Protein AF-A0A0W7TV59-F1 (afdb_monomer)

Foldseek 3Di:
DPPPDDPQLAWDFDADPLRATDTHRQVVVCVVVVDRDDPVPDPDDDDPVNVVVVVVVVLCVQQVDPVDDSVVSSVDSPDPD

Organism: NCBI:txid1550024

Secondary structure (DSSP, 8-state):
----------EEEEE-TT--EEEEEHHHHHHHHSS---GGGSS----HHHHHHHHHHH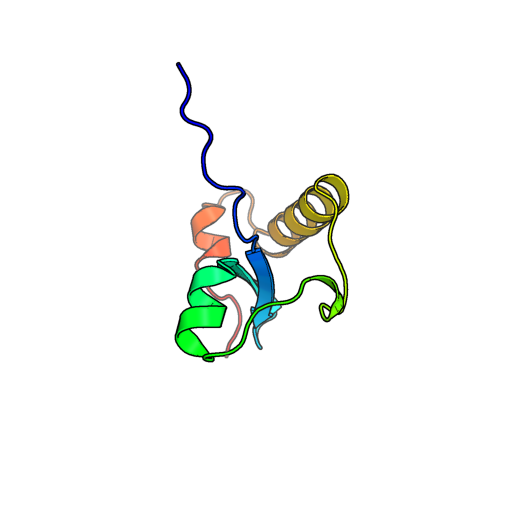HHHH---TTS-HHHHHHS-S---

pLDDT: mean 83.21, std 14.26, range [37.06, 94.5]

Solvent-accessible surface area (backbone atoms only — not comparable to full-atom values): 5319 Å² total; per-residue (Å²): 132,85,74,81,70,71,81,75,80,52,66,45,82,47,65,54,98,81,66,50,81,41,84,41,51,32,64,58,50,23,69,72,72,74,45,84,80,54,73,86,77,42,98,67,81,73,51,72,68,55,44,54,55,52,52,52,52,50,49,59,72,49,36,79,55,87,87,53,63,52,69,55,40,68,69,45,81,91,66,93,120

Mean predicted aligned error: 7.43 Å

Radius of gyration: 15.81 Å; Cα contacts (8 Å, |Δi|>4): 51; chains: 1; bounding box: 43×30×39 Å

Nearest PDB structures (foldseek):
  7zs5-assembly1_BX  TM=3.613E-01  e=1.693E+00  Saccharomyces cerevisiae
  5ds9-assembly1_B  TM=3.014E-01  e=2.551E+00  Escherichia coli K-12
  5ds9-assembly1_A  TM=3.394E-01  e=3.589E+00  Escherichia coli K-12
  6r6g-assembly1_W  TM=2.605E-01  e=8.144E+00  Oryctolagus cuniculus

Structure (mmCIF, N/CA/C/O backbone):
data_AF-A0A0W7TV59-F1
#
_entry.id   AF-A0A0W7TV59-F1
#
loop_
_atom_site.group_PDB
_atom_site.id
_atom_site.type_symbol
_atom_site.label_atom_id
_atom_site.label_alt_id
_atom_site.label_comp_id
_atom_site.label_asym_id
_atom_site.label_entity_id
_atom_site.label_seq_id
_atom_site.pdbx_PDB_ins_code
_atom_site.Cartn_x
_atom_site.Cartn_y
_atom_site.Cartn_z
_atom_site.occupancy
_atom_site.B_iso_or_equiv
_atom_site.auth_seq_id
_atom_site.auth_comp_id
_atom_site.auth_asym_id
_atom_site.auth_atom_id
_atom_site.pdbx_PDB_model_num
ATOM 1 N N . MET A 1 1 ? -29.357 11.305 -6.316 1.00 37.06 1 MET A N 1
ATOM 2 C CA . MET A 1 1 ? -28.970 11.410 -4.893 1.00 37.06 1 MET A CA 1
ATOM 3 C C . MET A 1 1 ? -27.868 10.388 -4.658 1.00 37.06 1 MET A C 1
ATOM 5 O O . MET A 1 1 ? -28.160 9.204 -4.729 1.00 37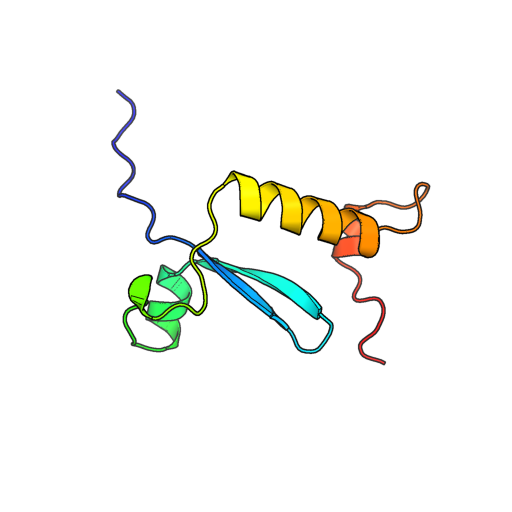.06 1 MET A O 1
ATOM 9 N N . CYS A 1 2 ? -26.608 10.809 -4.502 1.00 47.47 2 CYS A N 1
ATOM 10 C CA . CYS A 1 2 ? -25.537 9.885 -4.109 1.00 47.47 2 CYS A CA 1
ATOM 11 C C . CYS A 1 2 ? -25.822 9.449 -2.672 1.00 47.47 2 CYS A C 1
ATOM 13 O O . CYS A 1 2 ? -25.813 10.290 -1.771 1.00 47.47 2 CYS A O 1
ATOM 15 N N . GLY A 1 3 ? -26.148 8.170 -2.474 1.00 49.25 3 GLY A N 1
ATOM 16 C CA . GLY A 1 3 ? -26.268 7.596 -1.141 1.00 49.25 3 GLY A CA 1
ATOM 17 C C . GLY A 1 3 ? -24.980 7.876 -0.378 1.00 49.25 3 GLY A C 1
ATOM 18 O O . GLY A 1 3 ? -23.893 7.685 -0.921 1.00 49.25 3 GLY A O 1
ATOM 19 N N . ARG A 1 4 ? -25.093 8.389 0.851 1.00 47.91 4 ARG A N 1
ATOM 20 C CA . ARG A 1 4 ? -23.966 8.432 1.783 1.00 47.91 4 ARG A CA 1
ATOM 21 C C . ARG A 1 4 ? -23.478 6.994 1.920 1.00 47.91 4 ARG A C 1
ATOM 23 O O . ARG A 1 4 ? -24.115 6.209 2.616 1.00 47.91 4 ARG A O 1
ATOM 30 N N . ALA A 1 5 ? -22.398 6.652 1.220 1.00 59.44 5 ALA A N 1
ATOM 31 C CA . ALA A 1 5 ? -21.627 5.473 1.557 1.00 59.44 5 ALA A CA 1
ATOM 32 C C . ALA A 1 5 ? -21.321 5.599 3.050 1.00 59.44 5 ALA A C 1
ATOM 34 O O . ALA A 1 5 ? -20.912 6.672 3.511 1.00 59.44 5 ALA A O 1
ATOM 35 N N . THR A 1 6 ? -21.619 4.551 3.812 1.00 57.41 6 THR A N 1
ATOM 36 C CA . THR A 1 6 ? -21.140 4.428 5.187 1.00 57.41 6 THR A CA 1
ATOM 37 C C . THR A 1 6 ? -19.665 4.834 5.215 1.00 57.41 6 THR A C 1
ATOM 39 O O . THR A 1 6 ? -18.943 4.473 4.279 1.00 57.41 6 THR A O 1
ATOM 42 N N . PRO A 1 7 ? -19.221 5.635 6.205 1.00 60.47 7 PRO A N 1
ATOM 43 C CA . PRO A 1 7 ? -17.817 6.003 6.300 1.00 60.47 7 PRO A CA 1
ATOM 44 C C . PRO A 1 7 ? -16.994 4.721 6.200 1.00 60.47 7 PRO A C 1
ATOM 46 O O . PRO A 1 7 ? -17.253 3.769 6.931 1.00 60.47 7 PRO A O 1
ATOM 49 N N . CYS A 1 8 ? -16.100 4.665 5.216 1.00 66.56 8 CYS A N 1
ATOM 50 C CA . CYS A 1 8 ? -15.291 3.483 4.974 1.00 66.56 8 CYS A CA 1
ATOM 51 C C . CYS A 1 8 ? -14.480 3.206 6.246 1.00 66.56 8 CYS A C 1
ATOM 53 O O . CYS A 1 8 ? -13.840 4.127 6.755 1.00 66.56 8 CYS A O 1
ATOM 55 N N . SER A 1 9 ? -14.509 1.969 6.752 1.00 78.12 9 SER A N 1
ATOM 56 C CA . SER A 1 9 ? -13.813 1.557 7.986 1.00 78.12 9 SER A CA 1
ATOM 57 C C . SER A 1 9 ? -12.286 1.701 7.904 1.00 78.12 9 SER A C 1
ATOM 59 O O . SER A 1 9 ? -11.589 1.502 8.891 1.00 78.12 9 SER A O 1
ATOM 61 N N . GLY A 1 10 ? -11.763 2.079 6.735 1.00 87.62 10 GLY A N 1
ATOM 62 C CA . GLY A 1 10 ? -10.347 2.283 6.482 1.00 87.62 10 GLY A CA 1
ATOM 63 C C . GLY A 1 10 ? -9.658 1.021 5.978 1.00 87.62 10 GLY A C 1
ATOM 64 O O . GLY A 1 10 ? -10.265 -0.037 5.809 1.00 87.62 10 GLY A O 1
ATOM 65 N N . PHE A 1 11 ? -8.365 1.171 5.713 1.00 90.94 11 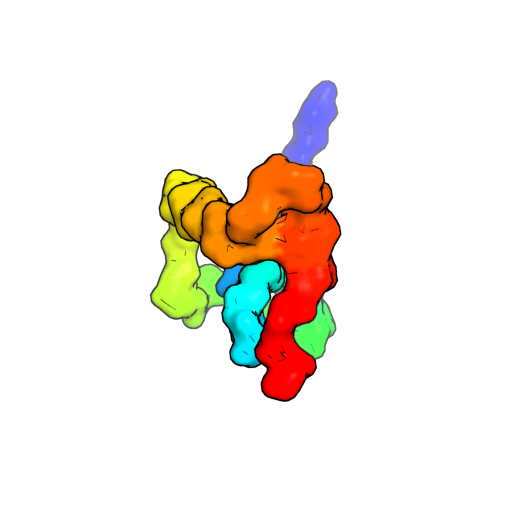PHE A N 1
ATOM 66 C CA . PHE A 1 11 ? -7.485 0.101 5.266 1.00 90.94 11 PHE A CA 1
ATOM 67 C C . PHE A 1 11 ? -6.229 0.099 6.126 1.00 90.94 11 PHE A C 1
ATOM 69 O O . PHE A 1 11 ? -5.717 1.164 6.482 1.00 90.94 11 PHE A O 1
ATOM 76 N N . LEU A 1 12 ? -5.715 -1.092 6.406 1.00 91.62 12 LEU A N 1
ATOM 77 C CA . LEU A 1 12 ? -4.375 -1.284 6.931 1.00 91.62 12 LEU A CA 1
ATOM 78 C C . LEU A 1 12 ? -3.406 -1.423 5.758 1.00 91.62 12 LEU A C 1
ATOM 80 O O . LEU A 1 12 ? -3.638 -2.208 4.837 1.00 91.62 12 LEU A O 1
ATOM 84 N N . LEU A 1 13 ? -2.326 -0.647 5.801 1.00 91.56 13 LEU A N 1
ATOM 85 C CA . LEU A 1 13 ? -1.165 -0.838 4.943 1.00 91.56 13 LEU A CA 1
ATOM 86 C C . LEU A 1 13 ? -0.183 -1.734 5.699 1.00 91.56 13 LEU A C 1
ATOM 88 O O . LEU A 1 13 ? 0.429 -1.291 6.671 1.00 91.56 13 LEU A O 1
ATOM 92 N N . ALA A 1 14 ? -0.060 -2.979 5.260 1.00 89.44 14 ALA A N 1
ATOM 93 C CA . ALA A 1 14 ? 0.891 -3.943 5.794 1.00 89.44 14 ALA A CA 1
ATOM 94 C C . ALA A 1 14 ? 2.009 -4.205 4.782 1.00 89.44 14 ALA A C 1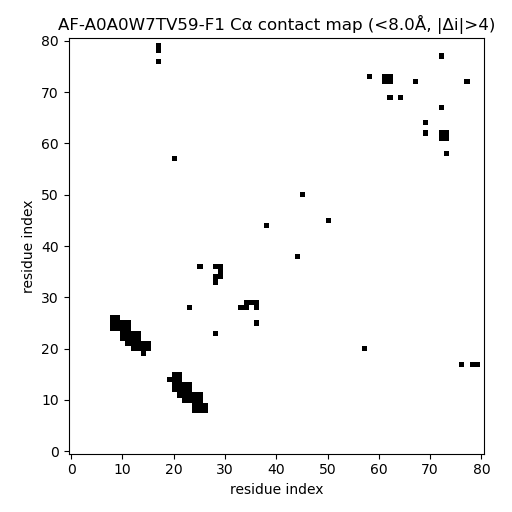
ATOM 96 O O . ALA A 1 14 ? 1.879 -3.894 3.596 1.00 89.44 14 ALA A O 1
ATOM 97 N N . VAL A 1 15 ? 3.106 -4.767 5.272 1.00 87.31 15 VAL A N 1
ATOM 98 C CA . VAL A 1 15 ? 4.223 -5.237 4.457 1.00 87.31 15 VAL A CA 1
ATOM 99 C C . VAL A 1 15 ? 4.494 -6.679 4.867 1.00 87.31 15 VAL A C 1
ATOM 101 O O . VAL A 1 15 ? 4.599 -6.943 6.066 1.00 87.31 15 VAL A O 1
ATOM 104 N N . ASP A 1 16 ? 4.532 -7.596 3.905 1.00 85.81 16 ASP A N 1
ATOM 105 C CA . ASP A 1 16 ? 4.822 -9.012 4.160 1.00 85.81 16 ASP A CA 1
ATOM 106 C C . ASP A 1 16 ? 6.324 -9.284 4.363 1.00 85.81 16 ASP A C 1
ATOM 108 O O . ASP A 1 16 ? 7.150 -8.363 4.349 1.00 85.81 16 ASP A O 1
ATOM 112 N N . GLU A 1 17 ? 6.699 -10.552 4.570 1.00 85.19 17 GLU A N 1
ATOM 113 C CA . GLU A 1 17 ? 8.103 -10.935 4.750 1.00 85.19 17 GLU A CA 1
ATOM 114 C C . GLU A 1 17 ? 9.013 -10.612 3.552 1.00 85.19 17 GLU A C 1
ATOM 116 O O . GLU A 1 17 ? 10.211 -10.403 3.757 1.00 85.19 17 GLU A O 1
ATOM 121 N N . CYS A 1 18 ? 8.474 -10.537 2.331 1.00 81.06 18 CYS A N 1
ATOM 122 C CA . CYS A 1 18 ? 9.237 -10.252 1.114 1.00 81.06 18 CYS A CA 1
ATOM 123 C C . CYS A 1 18 ? 9.246 -8.731 0.804 1.00 81.06 18 CYS A C 1
ATOM 125 O O . CYS A 1 18 ? 9.856 -8.292 -0.174 1.00 81.06 18 CYS A O 1
ATOM 127 N N . GLY A 1 19 ? 8.615 -7.895 1.639 1.00 82.69 19 GLY A N 1
ATOM 128 C CA . GLY A 1 19 ? 8.575 -6.445 1.457 1.00 82.69 19 GLY A CA 1
ATOM 129 C C . GLY A 1 19 ? 7.434 -5.951 0.561 1.00 82.69 19 GLY A C 1
ATOM 130 O O . GLY A 1 19 ? 7.422 -4.769 0.194 1.00 82.69 19 GLY A O 1
ATOM 131 N N . GLN A 1 20 ? 6.474 -6.806 0.196 1.00 85.75 20 GLN A N 1
ATOM 132 C CA . GLN A 1 20 ? 5.351 -6.407 -0.646 1.00 85.75 20 GLN A CA 1
ATOM 133 C C . GLN A 1 20 ? 4.293 -5.668 0.169 1.00 85.75 20 GLN A C 1
ATOM 135 O O . GLN A 1 20 ? 3.910 -6.075 1.266 1.00 85.75 20 GLN A O 1
ATOM 140 N N . ILE A 1 21 ? 3.795 -4.562 -0.386 1.00 88.25 21 ILE A N 1
ATOM 141 C CA . ILE A 1 21 ? 2.724 -3.794 0.245 1.00 88.25 21 ILE A CA 1
ATOM 142 C C . ILE A 1 21 ? 1.394 -4.524 0.056 1.00 88.25 21 ILE A C 1
ATOM 144 O O . ILE A 1 21 ? 0.969 -4.788 -1.069 1.00 88.25 21 ILE A O 1
ATOM 148 N N . MET A 1 22 ? 0.683 -4.737 1.160 1.00 88.31 22 MET A N 1
ATOM 149 C CA . MET A 1 22 ? -0.677 -5.263 1.190 1.00 88.31 22 MET A CA 1
ATOM 150 C C . MET A 1 22 ? -1.639 -4.195 1.711 1.00 88.31 22 MET A C 1
ATOM 152 O O . MET A 1 22 ? -1.409 -3.583 2.755 1.00 88.31 22 MET A O 1
ATOM 156 N N . LEU A 1 23 ? -2.743 -3.986 0.993 1.00 90.19 23 LEU A N 1
ATOM 157 C CA . LEU A 1 23 ? -3.854 -3.150 1.441 1.00 90.19 23 LEU A CA 1
ATOM 158 C C . LEU A 1 23 ? -4.991 -4.044 1.916 1.00 90.19 23 LEU A C 1
ATOM 160 O O . LEU A 1 23 ? -5.626 -4.729 1.116 1.00 90.19 23 LEU A O 1
ATOM 164 N N . LEU A 1 24 ? -5.241 -4.025 3.219 1.00 90.75 24 LEU A N 1
ATOM 165 C CA . LEU A 1 24 ? -6.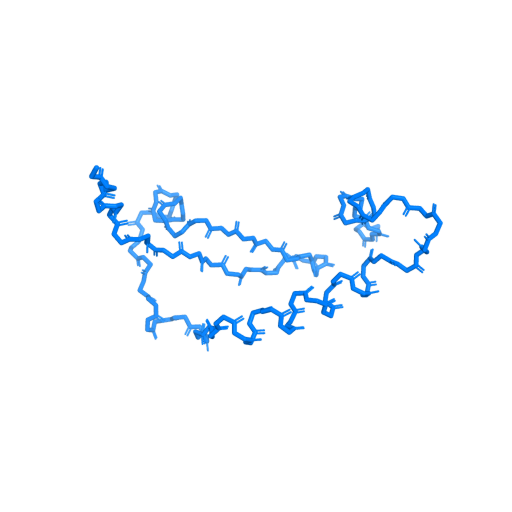188 -4.916 3.877 1.00 90.75 24 LEU A CA 1
ATOM 166 C C . LEU A 1 24 ? -7.379 -4.095 4.389 1.00 90.75 24 LEU A C 1
ATOM 168 O O . LEU A 1 24 ? -7.163 -3.165 5.171 1.00 90.75 24 LEU A O 1
ATOM 172 N N . PRO A 1 25 ? -8.626 -4.386 3.977 1.00 91.31 25 PRO A N 1
ATOM 173 C CA . PRO A 1 25 ? -9.797 -3.721 4.538 1.00 91.31 25 PRO A CA 1
ATOM 174 C C . PRO A 1 25 ? -9.854 -3.939 6.052 1.00 91.31 25 PRO A C 1
ATOM 176 O O . PRO A 1 25 ? -9.755 -5.074 6.521 1.00 91.31 25 PRO A O 1
ATOM 179 N N . ALA A 1 26 ? -10.045 -2.871 6.830 1.00 90.94 26 ALA A N 1
ATOM 180 C CA . ALA A 1 26 ? -10.115 -2.987 8.289 1.00 90.94 26 ALA A CA 1
ATOM 181 C C . ALA A 1 26 ? -11.256 -3.921 8.739 1.00 90.94 26 ALA A C 1
ATOM 183 O O . ALA A 1 26 ? -11.114 -4.651 9.715 1.00 90.94 26 ALA A O 1
ATOM 184 N N . GLU A 1 27 ? -12.359 -3.951 7.983 1.00 90.75 27 GLU A N 1
ATOM 185 C CA . GLU A 1 27 ? -13.497 -4.849 8.216 1.00 90.75 27 GLU A CA 1
ATOM 186 C C . GLU A 1 27 ? -13.146 -6.332 8.048 1.00 90.75 27 GLU A C 1
ATOM 188 O O . GLU A 1 27 ? -13.610 -7.168 8.823 1.00 90.75 27 GLU A O 1
ATOM 193 N N . ASP A 1 28 ? -12.297 -6.664 7.072 1.00 91.50 28 ASP A N 1
ATOM 194 C CA . ASP A 1 28 ? -11.855 -8.038 6.856 1.00 91.50 28 ASP A CA 1
ATOM 195 C C . ASP A 1 28 ? -10.929 -8.483 7.976 1.00 91.50 28 ASP A C 1
ATOM 197 O O . ASP A 1 28 ? -11.067 -9.595 8.482 1.00 91.50 28 ASP A O 1
ATOM 201 N N . ILE A 1 29 ? -10.036 -7.598 8.416 1.00 91.31 29 ILE A N 1
ATOM 202 C CA . ILE A 1 29 ? -9.145 -7.874 9.540 1.00 91.31 29 ILE A CA 1
ATOM 203 C C . ILE A 1 29 ? -9.943 -8.060 10.820 1.00 91.31 29 ILE A C 1
ATOM 205 O O . ILE A 1 29 ? -9.762 -9.074 11.482 1.00 91.31 29 ILE A O 1
ATOM 209 N N . GLN A 1 30 ? -10.895 -7.175 11.109 1.00 92.00 30 GLN A N 1
ATOM 210 C CA . GLN A 1 30 ? -11.775 -7.314 12.267 1.00 92.00 30 GLN A CA 1
ATOM 211 C C . GLN A 1 30 ? -12.584 -8.614 12.236 1.00 92.00 30 GLN A C 1
ATOM 213 O O . GLN A 1 30 ? -12.747 -9.279 13.258 1.00 92.00 30 GLN A O 1
ATOM 218 N N . ARG A 1 31 ? -13.077 -9.015 11.060 1.00 92.12 31 ARG A N 1
ATOM 219 C CA . ARG A 1 31 ? -13.790 -10.285 10.885 1.00 92.12 31 ARG A CA 1
ATOM 220 C C . ARG A 1 31 ? -12.884 -11.499 11.102 1.00 92.12 31 ARG A C 1
ATOM 222 O O . ARG A 1 31 ? -13.365 -12.516 11.596 1.00 92.12 31 ARG A O 1
ATOM 229 N N . LEU A 1 32 ? -11.616 -11.420 10.699 1.00 92.94 32 LEU A N 1
ATOM 230 C CA . LEU A 1 32 ? -10.650 -12.517 10.801 1.00 92.94 32 LEU A CA 1
ATOM 231 C C . LEU A 1 32 ? -10.033 -12.638 12.200 1.00 92.94 32 LEU A C 1
ATOM 233 O O . LEU A 1 32 ? -9.874 -13.757 12.682 1.00 92.94 32 LEU A O 1
ATOM 237 N N . SER A 1 33 ? -9.698 -11.521 12.848 1.00 90.81 33 SER A N 1
ATOM 238 C CA . SER A 1 33 ? -9.105 -11.504 14.191 1.00 90.81 33 SER A CA 1
ATOM 239 C C . SER A 1 33 ? -10.150 -11.580 15.305 1.00 90.81 33 SER A C 1
ATOM 241 O O . SER A 1 33 ? -9.849 -12.053 16.397 1.00 90.81 33 SER A O 1
ATOM 243 N N . GLY A 1 34 ? -11.380 -11.124 15.044 1.00 93.44 34 GLY A N 1
ATOM 244 C CA . GLY A 1 34 ? -12.397 -10.902 16.075 1.00 93.44 34 GLY A CA 1
ATOM 245 C C . GLY A 1 34 ? -12.167 -9.625 16.894 1.00 93.44 34 GLY A C 1
ATOM 246 O O . GLY A 1 34 ? -12.915 -9.363 17.836 1.00 93.44 34 GLY A O 1
ATOM 247 N N . GLU A 1 35 ? -11.162 -8.824 16.538 1.00 90.19 35 GLU A N 1
ATOM 248 C CA . GLU A 1 35 ? -10.758 -7.615 17.256 1.00 90.19 35 GLU A CA 1
ATOM 249 C C . GLU A 1 35 ? -11.146 -6.358 16.481 1.00 90.19 35 GLU A C 1
ATOM 251 O O . GLU A 1 35 ? -11.095 -6.314 15.254 1.00 90.19 35 GLU A O 1
ATOM 256 N N . THR A 1 36 ? -11.534 -5.303 17.196 1.00 87.62 36 THR A N 1
ATOM 257 C CA . THR A 1 36 ? -11.831 -4.021 16.545 1.00 87.62 36 THR A CA 1
ATOM 258 C C . THR A 1 36 ? -10.527 -3.341 16.159 1.00 87.62 36 THR A C 1
ATOM 260 O O . THR A 1 36 ? -9.647 -3.183 16.996 1.00 87.62 36 THR A O 1
ATOM 263 N N . VAL A 1 37 ? -10.413 -2.912 14.904 1.00 87.81 37 VAL A N 1
ATOM 264 C CA . VAL A 1 37 ? -9.248 -2.156 14.437 1.00 87.81 37 VAL A CA 1
ATOM 265 C C . VAL A 1 37 ? -9.409 -0.693 14.852 1.00 87.81 37 VAL A C 1
ATOM 267 O O . VAL A 1 37 ? -10.163 0.053 14.222 1.00 87.81 37 VAL A O 1
ATOM 270 N N . ASP A 1 38 ? -8.710 -0.275 15.909 1.00 87.25 38 ASP A N 1
ATOM 271 C CA . ASP A 1 38 ? -8.622 1.132 16.306 1.00 87.25 38 ASP A CA 1
ATOM 272 C C . ASP A 1 38 ? -7.433 1.816 15.614 1.00 87.25 38 ASP A C 1
ATOM 274 O O . ASP A 1 38 ? -6.268 1.449 15.771 1.00 87.25 38 ASP A O 1
ATOM 278 N N . SER A 1 39 ? -7.723 2.866 14.844 1.00 84.31 39 SER A N 1
ATOM 279 C CA . SER A 1 39 ? -6.696 3.664 14.167 1.00 84.31 39 SER A CA 1
ATOM 280 C C . SER A 1 39 ? -5.684 4.323 15.113 1.00 84.31 39 SER A C 1
ATOM 282 O O . SER A 1 39 ? -4.568 4.614 14.687 1.00 84.31 39 SER A O 1
ATOM 284 N N . SER A 1 40 ? -6.046 4.568 16.376 1.00 85.75 40 SER A N 1
ATOM 285 C CA . SER A 1 40 ? -5.146 5.144 17.383 1.00 85.75 40 SER A CA 1
ATOM 286 C C . SER A 1 40 ? -4.090 4.157 17.885 1.00 85.75 40 SER A C 1
ATOM 288 O O . SER A 1 40 ? -3.043 4.589 18.364 1.00 85.75 40 SER A O 1
ATOM 290 N N . GLU A 1 41 ? -4.324 2.853 17.717 1.00 87.75 41 GLU A N 1
ATOM 291 C CA . GLU A 1 41 ? -3.375 1.787 18.057 1.00 87.75 41 GLU A CA 1
ATOM 292 C C . GLU A 1 41 ? -2.449 1.429 16.883 1.00 87.75 41 GLU A C 1
ATOM 294 O O . GLU A 1 41 ? -1.497 0.661 17.033 1.00 87.75 41 GLU A O 1
ATOM 299 N N . CYS A 1 42 ? -2.686 2.009 15.702 1.00 87.88 42 CYS A N 1
ATOM 300 C CA . CYS A 1 42 ? -1.800 1.848 14.556 1.00 87.88 42 CYS A CA 1
ATOM 301 C C . CYS A 1 42 ? -0.453 2.541 14.807 1.00 87.88 42 CYS A C 1
ATOM 303 O O . CYS A 1 42 ? -0.395 3.657 15.322 1.00 87.88 42 CYS A O 1
ATOM 305 N N . ILE A 1 43 ? 0.638 1.931 14.328 1.00 87.94 43 ILE A N 1
ATOM 306 C CA . ILE A 1 43 ? 1.989 2.519 14.394 1.00 87.94 43 ILE A CA 1
ATOM 307 C C . ILE A 1 43 ? 2.057 3.918 13.759 1.00 87.94 43 ILE A C 1
ATOM 309 O O . ILE A 1 43 ? 2.841 4.766 14.184 1.00 87.94 43 ILE A O 1
ATOM 313 N N . ALA A 1 44 ? 1.232 4.158 12.736 1.00 90.06 44 ALA A N 1
ATOM 314 C CA . ALA A 1 44 ? 1.051 5.454 12.107 1.00 90.06 44 ALA A CA 1
ATOM 315 C C . ALA A 1 44 ? -0.280 5.517 11.345 1.00 90.06 44 ALA A C 1
ATOM 317 O O . ALA A 1 44 ? -0.767 4.512 10.829 1.00 90.06 44 ALA A O 1
ATOM 318 N N . ILE A 1 45 ? -0.812 6.732 11.194 1.00 90.69 45 ILE A N 1
ATOM 319 C CA . ILE A 1 45 ? -1.924 7.034 10.288 1.00 90.69 45 ILE A CA 1
ATOM 320 C C . ILE A 1 45 ? -1.364 7.818 9.103 1.00 90.69 45 ILE A C 1
ATOM 322 O O . ILE A 1 45 ? -0.820 8.914 9.261 1.00 90.69 45 ILE A O 1
ATOM 326 N N . LEU A 1 46 ? -1.505 7.271 7.898 1.00 89.75 46 LEU A N 1
ATOM 327 C CA . LEU A 1 46 ? -1.038 7.933 6.686 1.00 89.75 46 LEU A CA 1
ATOM 328 C C . LEU A 1 46 ? -2.097 8.8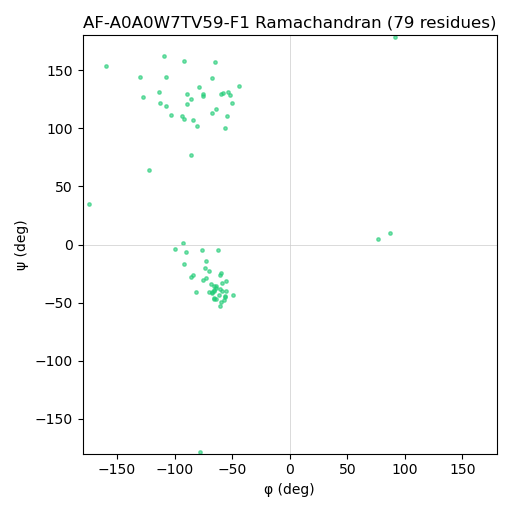97 6.155 1.00 89.75 46 LEU A C 1
ATOM 330 O O . LEU A 1 46 ? -3.224 8.520 5.843 1.00 89.75 46 LEU A O 1
ATOM 334 N N . SER A 1 47 ? -1.704 10.158 5.975 1.00 91.06 47 SER A N 1
ATOM 335 C CA . SER A 1 47 ? -2.482 11.066 5.131 1.00 91.06 47 SER A CA 1
ATOM 336 C C . SER A 1 47 ? -2.468 10.577 3.680 1.00 91.06 47 SER A C 1
ATOM 338 O O . SER A 1 47 ? -1.508 9.937 3.248 1.00 91.06 47 SER A O 1
ATOM 340 N N . ARG A 1 48 ? -3.467 10.974 2.881 1.00 90.25 48 ARG A N 1
ATOM 341 C CA . ARG A 1 48 ? -3.505 10.674 1.438 1.0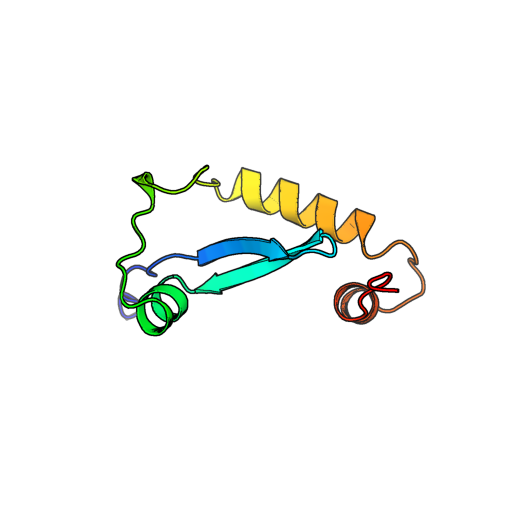0 90.25 48 ARG A CA 1
ATOM 342 C C . ARG A 1 48 ? -2.191 11.021 0.730 1.00 90.25 48 ARG A C 1
ATOM 344 O O . ARG A 1 48 ? -1.697 10.231 -0.054 1.00 90.25 48 ARG A O 1
ATOM 351 N N . ARG A 1 49 ? -1.598 12.182 1.035 1.00 94.50 49 ARG A N 1
ATOM 352 C CA . ARG A 1 49 ? -0.334 12.613 0.409 1.00 94.50 49 ARG A CA 1
ATOM 353 C C . ARG A 1 49 ? 0.842 11.717 0.789 1.00 94.50 49 ARG A C 1
ATOM 355 O O . ARG A 1 49 ? 1.680 11.438 -0.058 1.00 94.50 49 ARG A O 1
ATOM 362 N N . ALA A 1 50 ? 0.908 11.293 2.052 1.00 92.25 50 ALA A N 1
ATOM 363 C CA . ALA A 1 50 ? 1.957 10.392 2.519 1.00 92.25 50 ALA A CA 1
ATOM 364 C C . ALA A 1 50 ? 1.812 9.004 1.881 1.00 92.25 50 ALA A C 1
ATOM 366 O O . ALA A 1 50 ? 2.803 8.438 1.430 1.00 92.25 50 ALA A O 1
ATOM 367 N N . PHE A 1 51 ? 0.576 8.509 1.775 1.00 92.31 51 PHE A N 1
ATOM 368 C CA . PHE A 1 51 ? 0.266 7.272 1.068 1.00 92.31 51 PHE A CA 1
ATOM 369 C C . PHE A 1 51 ? 0.656 7.348 -0.415 1.00 92.31 51 PHE A C 1
ATOM 371 O O . PHE A 1 51 ? 1.428 6.512 -0.873 1.00 92.31 51 PHE A O 1
ATOM 378 N N . ASP A 1 52 ? 0.206 8.380 -1.140 1.00 94.12 52 ASP A N 1
ATOM 379 C CA . ASP A 1 52 ? 0.518 8.570 -2.564 1.00 94.12 52 ASP A CA 1
ATOM 380 C C . ASP A 1 52 ? 2.042 8.594 -2.798 1.00 94.12 52 ASP A C 1
ATOM 382 O O . ASP A 1 52 ? 2.548 7.947 -3.716 1.00 94.12 52 ASP A O 1
ATOM 386 N N . ALA A 1 53 ? 2.790 9.309 -1.948 1.00 93.81 53 ALA A N 1
ATOM 387 C CA . ALA A 1 53 ? 4.245 9.408 -2.044 1.00 93.81 53 ALA A CA 1
ATOM 388 C C . ALA A 1 53 ? 4.945 8.064 -1.780 1.00 93.81 53 ALA A C 1
ATOM 390 O O . ALA A 1 53 ? 5.833 7.678 -2.543 1.00 93.81 53 ALA A O 1
ATOM 391 N N . ALA A 1 54 ? 4.539 7.346 -0.728 1.00 89.88 54 ALA A N 1
ATOM 392 C CA . ALA A 1 54 ? 5.109 6.047 -0.379 1.00 89.88 54 ALA A CA 1
ATOM 393 C C . ALA A 1 54 ? 4.804 4.992 -1.451 1.00 89.88 54 ALA A C 1
ATOM 395 O O . ALA A 1 54 ? 5.709 4.301 -1.916 1.00 89.88 54 ALA A O 1
ATOM 396 N N . PHE A 1 55 ? 3.550 4.914 -1.902 1.00 91.31 55 PHE A N 1
ATOM 397 C CA . PHE A 1 55 ? 3.126 3.933 -2.898 1.00 91.31 55 PHE A CA 1
ATOM 398 C C . PHE A 1 55 ? 3.744 4.203 -4.278 1.00 91.31 55 PHE A C 1
ATOM 400 O O . PHE A 1 55 ? 4.119 3.268 -4.979 1.00 91.31 55 PHE A O 1
ATOM 407 N N . SER A 1 56 ? 3.946 5.474 -4.649 1.00 92.88 56 SER A N 1
ATOM 408 C CA . SER A 1 56 ? 4.667 5.820 -5.885 1.00 92.88 56 SER A CA 1
ATOM 409 C C . SER A 1 56 ? 6.111 5.314 -5.859 1.00 92.88 56 SER A C 1
ATOM 411 O O . SER A 1 56 ? 6.575 4.727 -6.834 1.00 92.88 56 SER A O 1
ATOM 413 N N . LYS A 1 57 ? 6.814 5.484 -4.729 1.00 91.81 57 LYS A N 1
ATOM 414 C CA . LYS A 1 57 ? 8.181 4.967 -4.559 1.00 91.81 57 LYS A CA 1
ATOM 415 C C . LYS A 1 57 ? 8.226 3.444 -4.567 1.00 91.81 57 LYS A C 1
ATOM 417 O O . LYS A 1 57 ? 9.119 2.873 -5.183 1.00 91.81 57 LYS A O 1
ATOM 422 N N . TYR A 1 58 ? 7.239 2.796 -3.952 1.00 91.31 58 TYR A N 1
ATOM 423 C CA . TYR A 1 58 ? 7.098 1.344 -4.006 1.00 91.31 58 TYR A CA 1
ATOM 424 C C . TYR A 1 58 ? 7.006 0.831 -5.450 1.00 91.31 58 TYR A C 1
ATOM 426 O O . TYR A 1 58 ? 7.761 -0.073 -5.806 1.00 91.31 58 TYR A O 1
ATOM 434 N N . ILE A 1 59 ? 6.159 1.442 -6.291 1.00 91.12 59 ILE A N 1
ATOM 435 C CA . ILE A 1 59 ? 6.040 1.072 -7.710 1.00 91.12 59 ILE A CA 1
ATOM 436 C C . ILE A 1 59 ? 7.383 1.244 -8.426 1.00 91.12 59 ILE A C 1
ATOM 438 O O . ILE A 1 59 ? 7.837 0.309 -9.074 1.00 91.12 59 ILE A O 1
ATOM 442 N N . GLU A 1 60 ? 8.048 2.394 -8.271 1.00 91.19 60 GLU A N 1
ATOM 443 C CA . GLU A 1 60 ? 9.353 2.646 -8.903 1.00 91.19 60 GLU A CA 1
ATOM 444 C C . GLU A 1 60 ? 10.394 1.571 -8.554 1.00 91.19 60 GLU A C 1
ATOM 446 O O . GLU A 1 60 ? 11.158 1.149 -9.421 1.00 91.19 60 GLU A O 1
ATOM 451 N N . TRP A 1 61 ? 10.424 1.112 -7.301 1.00 89.25 61 TRP A N 1
ATOM 452 C CA . TRP A 1 61 ? 11.375 0.094 -6.850 1.00 89.25 61 TRP A CA 1
ATOM 453 C C . TRP A 1 61 ? 11.029 -1.322 -7.317 1.00 89.25 61 TRP A C 1
ATOM 455 O O . TRP A 1 61 ? 11.940 -2.117 -7.535 1.00 89.25 61 TRP A O 1
ATOM 465 N N . HIS A 1 62 ? 9.743 -1.632 -7.496 1.00 88.50 62 HIS A N 1
ATOM 466 C CA . HIS A 1 62 ? 9.274 -2.982 -7.833 1.00 88.50 62 HIS A CA 1
ATOM 467 C C . HIS A 1 62 ? 8.960 -3.174 -9.322 1.00 88.50 62 HIS A C 1
ATOM 469 O O . HIS A 1 62 ? 8.668 -4.289 -9.746 1.00 88.50 62 HIS A O 1
ATOM 475 N N . THR A 1 63 ? 9.050 -2.123 -10.142 1.00 91.56 63 THR A N 1
ATOM 476 C CA . THR A 1 63 ? 8.917 -2.218 -11.605 1.00 91.56 63 THR A CA 1
ATOM 477 C C . THR A 1 63 ? 10.163 -1.675 -12.317 1.00 91.56 63 THR A C 1
ATOM 479 O O . THR A 1 63 ? 10.080 -0.651 -13.002 1.00 91.56 63 THR A O 1
ATOM 482 N N . PRO A 1 64 ? 11.339 -2.310 -12.143 1.00 89.38 64 PRO A N 1
ATOM 483 C CA . PRO A 1 64 ? 12.600 -1.792 -12.669 1.00 89.38 64 PRO A CA 1
ATOM 484 C C . PRO A 1 64 ? 12.704 -1.859 -14.199 1.00 89.38 64 PRO A C 1
ATOM 486 O O . PRO A 1 64 ? 13.489 -1.111 -14.780 1.00 89.38 64 PRO A O 1
ATOM 489 N N . ASP A 1 65 ? 11.944 -2.739 -14.861 1.00 91.31 65 ASP A N 1
ATOM 490 C CA . ASP A 1 65 ? 11.963 -2.872 -16.318 1.00 91.31 65 ASP A CA 1
ATOM 491 C C . ASP A 1 65 ? 10.865 -2.003 -16.966 1.00 91.31 65 ASP A C 1
ATOM 493 O O . ASP A 1 65 ? 9.678 -2.333 -16.864 1.00 91.31 65 ASP A O 1
ATOM 497 N N . PRO A 1 66 ? 11.223 -0.918 -17.681 1.00 88.81 66 PRO A N 1
ATOM 498 C CA . PRO A 1 66 ? 10.254 -0.049 -18.347 1.00 88.81 66 PRO A CA 1
ATOM 499 C C . PRO A 1 66 ? 9.614 -0.688 -19.590 1.00 88.81 66 PRO A C 1
ATOM 501 O O . PRO A 1 66 ? 8.631 -0.159 -20.109 1.00 88.81 66 PRO A O 1
ATOM 504 N N . SER A 1 67 ? 10.170 -1.791 -20.098 1.00 92.62 67 SER A N 1
ATOM 505 C CA . SER A 1 67 ? 9.655 -2.519 -21.263 1.00 92.62 67 SER A CA 1
ATOM 506 C C . SER A 1 67 ? 8.682 -3.644 -20.893 1.00 92.62 67 SER A C 1
ATOM 508 O O . SER A 1 67 ? 7.906 -4.095 -2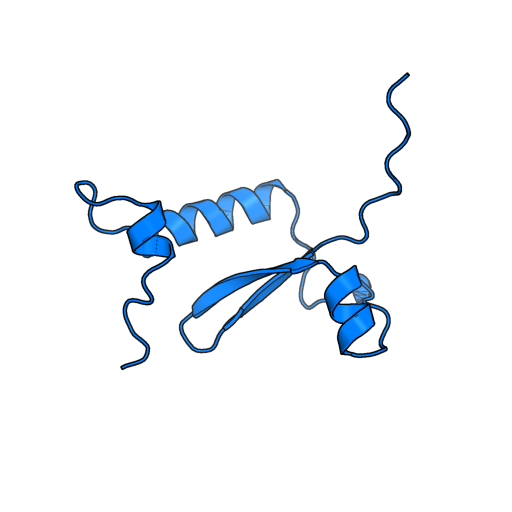1.739 1.00 92.62 67 SER A O 1
ATOM 510 N N . ALA A 1 68 ? 8.676 -4.069 -19.627 1.00 90.31 68 ALA A N 1
ATOM 511 C CA . ALA A 1 68 ? 7.781 -5.096 -19.114 1.00 90.31 68 ALA A CA 1
ATOM 512 C C . ALA A 1 68 ? 6.483 -4.509 -18.534 1.00 90.31 68 ALA A C 1
ATOM 514 O O . ALA A 1 68 ? 6.395 -3.356 -18.115 1.00 90.31 68 ALA A O 1
ATOM 515 N N . CYS A 1 69 ? 5.437 -5.337 -18.464 1.00 91.56 69 CYS A N 1
ATOM 516 C CA . CYS A 1 69 ? 4.167 -4.941 -17.861 1.00 91.56 69 CYS A CA 1
ATOM 517 C C . CYS A 1 69 ? 4.348 -4.647 -16.360 1.00 91.56 69 CYS A C 1
ATOM 519 O O . CYS A 1 69 ? 4.654 -5.555 -15.588 1.00 91.56 69 CYS A O 1
ATOM 521 N N . ALA A 1 70 ? 4.109 -3.399 -15.945 1.00 88.75 70 ALA A N 1
ATOM 522 C CA . ALA A 1 70 ? 4.241 -2.956 -14.554 1.00 88.75 70 ALA A CA 1
ATOM 523 C C . ALA A 1 70 ? 3.383 -3.785 -13.585 1.00 88.75 70 ALA A C 1
ATOM 525 O O . ALA A 1 70 ? 3.882 -4.252 -12.570 1.00 88.75 70 ALA A O 1
ATOM 526 N N . LEU A 1 71 ? 2.117 -4.054 -13.932 1.00 89.00 71 LEU A N 1
ATOM 527 C CA . LEU A 1 71 ? 1.246 -4.890 -13.098 1.00 89.00 71 LEU A CA 1
ATOM 528 C C . LEU A 1 71 ? 1.807 -6.299 -12.934 1.00 89.00 71 LEU A C 1
ATOM 530 O O . LEU A 1 71 ? 1.743 -6.852 -11.845 1.00 89.00 71 LEU A O 1
ATOM 534 N N . ARG A 1 72 ? 2.400 -6.871 -13.987 1.00 88.44 72 ARG A N 1
ATOM 535 C CA . ARG A 1 72 ? 3.032 -8.186 -13.902 1.00 88.44 72 ARG A CA 1
ATOM 536 C C . ARG A 1 72 ? 4.267 -8.150 -13.005 1.00 88.44 72 ARG A C 1
ATOM 538 O O . ARG A 1 72 ? 4.424 -9.068 -12.223 1.00 88.44 72 ARG A O 1
ATOM 545 N N . GLN A 1 73 ? 5.095 -7.110 -13.076 1.00 88.75 73 GLN A N 1
ATOM 546 C CA . GLN A 1 73 ? 6.244 -6.944 -12.175 1.00 88.75 73 GLN A CA 1
ATOM 547 C C . GLN 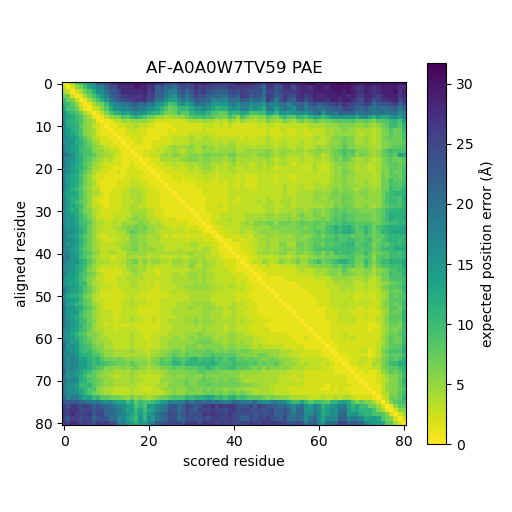A 1 73 ? 5.814 -6.764 -10.708 1.00 88.75 73 GLN A C 1
ATOM 549 O O . GLN A 1 73 ? 6.447 -7.322 -9.829 1.00 88.75 73 GLN A O 1
ATOM 554 N N . LEU A 1 74 ? 4.697 -6.074 -10.452 1.00 86.19 74 LEU A N 1
ATOM 555 C CA . LEU A 1 74 ? 4.112 -5.951 -9.108 1.00 86.19 74 LEU A CA 1
ATOM 556 C C . LEU A 1 74 ? 3.447 -7.247 -8.613 1.00 86.19 74 LEU A C 1
ATOM 558 O O . LEU A 1 74 ? 3.352 -7.464 -7.411 1.00 86.19 74 LEU A O 1
ATOM 562 N N . SER A 1 75 ? 2.946 -8.080 -9.532 1.00 80.06 75 SER A N 1
ATOM 563 C CA . SER A 1 75 ? 2.281 -9.355 -9.210 1.00 80.06 75 SER A CA 1
ATOM 564 C C . SER A 1 75 ? 3.265 -10.513 -9.063 1.00 80.06 75 SER A C 1
ATOM 566 O O . SER A 1 75 ? 2.958 -11.505 -8.409 1.00 80.06 75 SER A O 1
ATOM 568 N N . LEU A 1 76 ? 4.400 -10.435 -9.761 1.00 63.81 76 LEU A N 1
ATOM 569 C CA . LEU A 1 76 ? 5.473 -11.411 -9.695 1.00 63.81 76 LEU A CA 1
ATOM 570 C C . LEU A 1 76 ? 6.341 -11.043 -8.504 1.00 63.81 76 LEU A C 1
ATOM 572 O O . LEU A 1 76 ? 7.079 -10.069 -8.568 1.00 63.81 76 LEU A O 1
ATOM 576 N N . ASP A 1 77 ? 6.247 -11.836 -7.450 1.00 59.66 77 ASP A N 1
ATOM 577 C CA . ASP A 1 77 ? 7.196 -11.827 -6.348 1.00 59.66 77 ASP A CA 1
ATOM 578 C C . ASP A 1 77 ? 8.622 -12.039 -6.902 1.00 59.66 77 ASP A C 1
ATOM 580 O O . ASP A 1 77 ? 8.915 -13.113 -7.445 1.00 59.66 77 ASP A O 1
ATOM 584 N N . PRO A 1 78 ? 9.512 -11.029 -6.873 1.00 54.06 78 PRO A N 1
ATOM 585 C CA . PRO A 1 78 ? 10.848 -11.182 -7.425 1.00 54.06 78 PRO A CA 1
ATOM 586 C C . PRO A 1 78 ? 11.779 -12.004 -6.526 1.00 54.06 78 PRO A C 1
ATOM 588 O O . PRO A 1 78 ? 12.922 -12.218 -6.936 1.00 54.06 78 PRO A O 1
ATOM 591 N N . GLY A 1 79 ? 11.379 -12.428 -5.317 1.00 51.81 79 GLY A N 1
ATOM 592 C CA . GLY A 1 79 ? 12.412 -12.848 -4.374 1.00 51.81 79 GLY A CA 1
ATOM 593 C C . GLY A 1 79 ? 12.037 -13.452 -3.032 1.00 51.81 79 GLY A C 1
ATOM 594 O O . GLY A 1 79 ? 12.838 -13.298 -2.116 1.00 51.81 79 GLY A O 1
ATOM 595 N N . CYS A 1 80 ? 10.960 -14.220 -2.902 1.00 49.50 80 CYS A N 1
ATOM 596 C CA . CYS A 1 80 ? 10.991 -15.316 -1.933 1.00 49.50 80 CYS A CA 1
ATOM 597 C C . CYS A 1 80 ? 11.612 -16.577 -2.588 1.00 49.50 80 CYS A C 1
ATOM 599 O O . CYS A 1 80 ? 10.930 -17.499 -3.032 1.00 49.50 80 CYS A O 1
ATOM 601 N N . ASN A 1 81 ? 12.950 -16.550 -2.693 1.00 44.62 81 ASN A N 1
ATOM 602 C CA . ASN A 1 81 ? 13.852 -17.661 -3.036 1.00 44.62 81 ASN A CA 1
ATOM 603 C C . ASN A 1 81 ? 14.766 -17.937 -1.839 1.00 44.62 81 ASN A C 1
ATOM 605 O O . ASN A 1 81 ? 15.360 -16.954 -1.340 1.00 44.62 81 ASN A O 1
#

Sequence (81 aa):
MCGRATPCSGFLLAVDECGQIMLLPAEDIQRLSGETVDSSECIAILSRRAFDAAFSKYIEWHTPDPSACALRQLSLDPGCN